Protein AF-A0A7S2DWN2-F1 (afdb_monomer_lite)

Sequence (112 aa):
TLQRPCALCKTAKVKCNYQFPCARCVRLGTECKLPPHVRRGRPPKTAESSSPPLSTHHDLANDKGGKWLAEDQQREAEASTKPPSSPQLSLPQPSPPQPYVKLEIQPPLPPL

Secondary structure (DSSP, 8-state):
--SS--HHHHHTT------SS-HHHHHHTPPPPPPP----SSPP----------------------------SSSSSS--S---------PPPPPPPPP------PPPPPP-

Radius of gyration: 32.0 Å; chains: 1; bounding box: 62×32×102 Å

InterPro domains:
  IPR001138 Zn(2)Cys(6) fungal-type DNA-binding domain [PF00172] (5-38)
  IPR001138 Zn(2)Cys(6) fungal-type DNA-binding domain [PS00463] (5-32)
  IPR001138 Zn(2)Cys(6) fungal-type DNA-binding domain [PS50048] (5-34)
  IPR001138 Zn(2)Cys(6) fungal-type DNA-binding domain [SM00066] (2-43)
  IPR001138 Zn(2)Cys(6) fungal-type DNA-binding domain [cd00067] (4-32)
  IPR036864 Zn(2)-C6 fungal-type DNA-binding domain superfamily [G3DSA:4.10.240.10] (1-54)
  IPR036864 Zn(2)-C6 fungal-type DNA-binding domain superfamily [SSF57701] (4-43)

Foldseek 3Di:
DAPDAWPVCVVVVHDFPRDVVTPVCVVVVHHTHHDDDDDPDDDPPPPDDPDPPDDDDDDDDDDDDDDPDDPPDPDPDPPPDDDPPDPPPPDPDPDPDDPDDPPPDDDDDDDD

Organism: NCBI:txid156173

pLDDT: mean 76.59, std 17.21, range [44.38, 98.38]

Structure (mmCIF, N/CA/C/O backbone):
data_AF-A0A7S2DWN2-F1
#
_entry.id   AF-A0A7S2DWN2-F1
#
loop_
_atom_site.group_PDB
_atom_site.id
_atom_site.type_symbol
_atom_site.label_atom_id
_atom_site.label_alt_id
_atom_site.label_comp_id
_atom_site.label_asym_id
_atom_site.label_entity_id
_atom_site.label_seq_id
_atom_site.pdbx_PDB_ins_code
_atom_site.Cartn_x
_atom_site.Cartn_y
_atom_site.Cartn_z
_atom_site.occupancy
_atom_site.B_iso_or_equiv
_atom_site.auth_seq_id
_atom_site.auth_comp_id
_atom_site.auth_asym_id
_atom_site.auth_atom_id
_atom_site.pdbx_PDB_model_num
ATOM 1 N N . THR A 1 1 ? -0.949 10.256 0.963 1.00 82.06 1 THR A N 1
ATOM 2 C CA . THR A 1 1 ? -1.508 9.149 0.154 1.00 82.06 1 THR A CA 1
ATOM 3 C C . THR A 1 1 ? -0.403 8.503 -0.663 1.00 82.06 1 THR A C 1
ATOM 5 O O . THR A 1 1 ? 0.526 9.184 -1.081 1.00 82.06 1 THR A O 1
ATOM 8 N N . LEU A 1 2 ? -0.451 7.184 -0.848 1.00 91.75 2 LEU A N 1
ATOM 9 C CA . LEU A 1 2 ? 0.519 6.428 -1.639 1.00 91.75 2 LEU A CA 1
ATOM 10 C C . LEU A 1 2 ? 0.118 6.427 -3.119 1.00 91.75 2 LEU A C 1
ATOM 12 O O . LEU A 1 2 ? -1.039 6.203 -3.449 1.00 91.75 2 LEU A O 1
ATOM 16 N N . GLN A 1 3 ? 1.092 6.574 -4.017 1.00 94.00 3 GLN A N 1
ATOM 17 C CA . GLN A 1 3 ? 0.871 6.485 -5.472 1.00 94.00 3 GLN A CA 1
ATOM 18 C C . GLN A 1 3 ? 0.714 5.037 -5.976 1.00 94.00 3 GLN A C 1
ATOM 20 O O . GLN A 1 3 ? 0.368 4.790 -7.129 1.00 94.00 3 GLN A O 1
ATOM 25 N N . ARG A 1 4 ? 1.041 4.047 -5.137 1.00 94.88 4 ARG A N 1
ATOM 26 C CA . ARG A 1 4 ? 1.034 2.616 -5.467 1.00 94.88 4 ARG A CA 1
ATOM 27 C C . ARG A 1 4 ? 0.547 1.800 -4.266 1.00 94.88 4 ARG A C 1
ATOM 29 O O . ARG A 1 4 ? 0.656 2.280 -3.137 1.00 94.88 4 ARG A O 1
ATOM 36 N N . PRO A 1 5 ? 0.056 0.566 -4.480 1.00 97.19 5 PRO A N 1
ATOM 37 C CA . PRO A 1 5 ? -0.279 -0.338 -3.384 1.00 97.19 5 PRO A CA 1
ATOM 38 C C . PRO A 1 5 ? 0.933 -0.589 -2.483 1.00 97.19 5 PRO A C 1
ATOM 40 O O . PRO A 1 5 ? 2.050 -0.734 -2.987 1.00 97.19 5 PRO A O 1
ATOM 43 N N . CYS A 1 6 ? 0.714 -0.687 -1.168 1.00 97.62 6 CYS A N 1
ATOM 44 C CA . CYS A 1 6 ? 1.763 -1.101 -0.233 1.00 97.62 6 CYS A CA 1
ATOM 45 C C . CYS A 1 6 ? 2.326 -2.483 -0.616 1.00 97.62 6 CYS A C 1
ATOM 47 O O . CYS A 1 6 ? 1.648 -3.273 -1.287 1.00 97.62 6 CYS A O 1
ATOM 49 N N . ALA A 1 7 ? 3.553 -2.796 -0.189 1.00 97.56 7 ALA A N 1
ATOM 50 C CA . ALA A 1 7 ? 4.227 -4.024 -0.616 1.00 97.56 7 ALA A CA 1
ATOM 51 C C . ALA A 1 7 ? 3.426 -5.288 -0.249 1.00 97.56 7 ALA A C 1
ATOM 53 O O . ALA A 1 7 ? 3.284 -6.178 -1.082 1.00 97.56 7 ALA A O 1
ATOM 54 N N . LEU A 1 8 ? 2.814 -5.327 0.941 1.00 97.50 8 LEU A N 1
ATOM 55 C CA . LEU A 1 8 ? 2.005 -6.467 1.387 1.00 97.50 8 LEU A CA 1
ATOM 56 C C . LEU A 1 8 ? 0.753 -6.679 0.530 1.00 97.50 8 LEU A C 1
ATOM 58 O O . LEU A 1 8 ? 0.474 -7.801 0.109 1.00 97.50 8 LEU A O 1
ATOM 62 N N . CYS A 1 9 ? 0.002 -5.616 0.227 1.00 97.81 9 CYS A N 1
ATOM 63 C CA . CYS A 1 9 ? -1.175 -5.738 -0.635 1.00 97.81 9 CYS A CA 1
ATOM 64 C C . CYS A 1 9 ? -0.794 -6.083 -2.078 1.00 97.81 9 CYS A C 1
ATOM 66 O O . CYS A 1 9 ? -1.516 -6.847 -2.716 1.00 97.81 9 CYS A O 1
ATOM 68 N N . LYS A 1 10 ? 0.346 -5.573 -2.568 1.00 96.88 10 LYS A N 1
ATOM 69 C CA . LYS A 1 10 ? 0.882 -5.925 -3.888 1.00 96.88 10 LYS A CA 1
ATOM 70 C C . LYS A 1 10 ? 1.221 -7.417 -3.966 1.00 96.88 10 LYS A C 1
ATOM 72 O O . LYS A 1 10 ? 0.769 -8.079 -4.894 1.00 96.88 10 LYS A O 1
ATOM 77 N N . THR A 1 11 ? 1.966 -7.946 -2.994 1.00 96.56 11 THR A N 1
ATOM 78 C CA . THR A 1 11 ? 2.353 -9.368 -2.950 1.00 96.56 11 THR A CA 1
ATOM 79 C C . THR A 1 11 ? 1.140 -10.279 -2.794 1.00 96.56 11 THR A C 1
ATOM 81 O O . THR A 1 11 ? 1.024 -11.274 -3.501 1.00 96.56 11 THR A O 1
ATOM 84 N N . ALA A 1 12 ? 0.189 -9.904 -1.937 1.00 97.12 12 ALA A N 1
ATOM 85 C CA . ALA A 1 12 ? -1.047 -10.656 -1.736 1.00 97.12 12 ALA A CA 1
ATOM 86 C C . ALA A 1 12 ? -2.070 -10.502 -2.878 1.00 97.12 12 ALA A C 1
ATOM 88 O O . ALA A 1 12 ? -3.135 -11.105 -2.804 1.00 97.12 12 ALA A O 1
ATOM 89 N N . LYS A 1 13 ? -1.784 -9.670 -3.893 1.00 97.50 13 LYS A N 1
ATOM 90 C CA . LYS A 1 13 ? -2.671 -9.376 -5.031 1.00 97.50 13 LYS A CA 1
ATOM 91 C C . LYS A 1 13 ? -4.088 -8.951 -4.614 1.00 97.50 13 LYS A C 1
ATOM 93 O O . LYS A 1 13 ? -5.069 -9.355 -5.228 1.00 97.50 13 LYS A O 1
ATOM 98 N N . VAL A 1 14 ? -4.202 -8.110 -3.583 1.00 97.75 14 VAL A N 1
ATOM 99 C CA . VAL A 1 14 ? -5.493 -7.546 -3.143 1.00 97.75 14 VAL A CA 1
ATOM 100 C C . VAL A 1 14 ? -5.547 -6.031 -3.322 1.00 97.75 14 VAL A C 1
ATOM 102 O O . VAL A 1 14 ? -4.519 -5.350 -3.387 1.00 97.75 14 VAL A O 1
ATOM 105 N N . LYS A 1 15 ? -6.762 -5.476 -3.305 1.00 97.50 15 LYS A N 1
ATOM 106 C CA . LYS A 1 15 ? -6.988 -4.027 -3.345 1.00 97.50 15 LYS A CA 1
ATOM 107 C C . LYS A 1 15 ? -6.397 -3.338 -2.105 1.00 97.50 15 LYS A C 1
ATOM 109 O O . LYS A 1 15 ? -6.688 -3.708 -0.969 1.00 97.50 15 LYS A O 1
ATOM 114 N N . CYS A 1 16 ? -5.568 -2.318 -2.329 1.00 98.12 16 CYS A N 1
ATOM 115 C CA . CYS A 1 16 ? -5.028 -1.443 -1.286 1.00 98.12 16 CYS A CA 1
ATOM 116 C C . CYS A 1 16 ? -5.862 -0.156 -1.201 1.00 98.12 16 CYS A C 1
ATOM 118 O O . CYS A 1 16 ? -6.373 0.305 -2.217 1.00 98.12 16 CYS A O 1
ATOM 120 N N . ASN A 1 17 ? -5.979 0.443 -0.013 1.00 97.81 17 ASN A N 1
ATOM 121 C CA . ASN A 1 17 ? -6.640 1.741 0.177 1.00 97.81 17 ASN A CA 1
ATOM 122 C C . ASN A 1 17 ? -5.681 2.941 0.039 1.00 97.81 17 ASN A C 1
ATOM 124 O O . ASN A 1 17 ? -6.088 4.065 0.300 1.00 97.81 17 ASN A O 1
ATOM 128 N N . TYR A 1 18 ? -4.417 2.712 -0.342 1.00 97.19 18 TYR A N 1
ATOM 129 C CA . TYR A 1 18 ? -3.412 3.750 -0.626 1.00 97.19 18 TYR A CA 1
ATOM 130 C C . TYR A 1 18 ? -3.145 4.750 0.523 1.00 97.19 18 TYR A C 1
ATOM 132 O O . TYR A 1 18 ? -2.547 5.803 0.311 1.00 97.19 18 TYR A O 1
ATOM 140 N N . GLN A 1 19 ? -3.537 4.419 1.754 1.00 97.25 19 GLN A N 1
ATOM 141 C CA . GLN A 1 19 ? -3.127 5.116 2.977 1.00 97.25 19 GLN A CA 1
ATOM 142 C C . GLN A 1 19 ? -1.920 4.404 3.598 1.00 97.25 19 GLN A C 1
ATOM 144 O O . GLN A 1 19 ? -1.697 3.217 3.334 1.00 97.25 19 GLN A O 1
ATOM 149 N N . PHE A 1 20 ? -1.134 5.120 4.402 1.00 95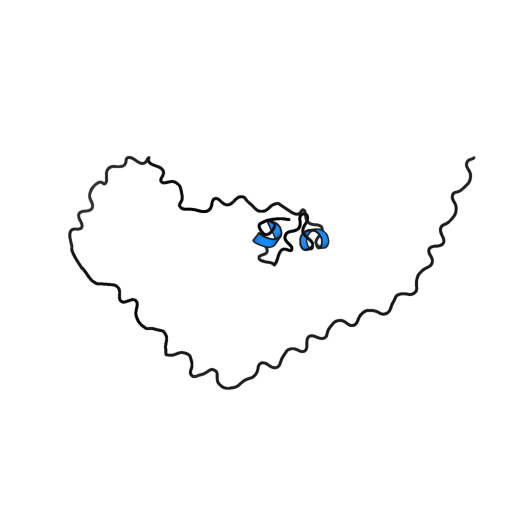.44 20 PHE A N 1
ATOM 150 C CA . PHE A 1 20 ? 0.006 4.552 5.117 1.00 95.44 20 PHE A CA 1
ATOM 151 C C . PHE A 1 20 ? -0.085 4.893 6.613 1.00 95.44 20 PHE A C 1
ATOM 153 O O . PHE A 1 20 ? -0.017 6.076 6.937 1.00 95.44 20 PHE A O 1
ATOM 160 N N . PRO A 1 21 ? -0.233 3.893 7.505 1.00 96.94 21 PRO A N 1
ATOM 161 C CA . PRO A 1 21 ? -0.443 2.467 7.224 1.00 96.94 21 PRO A CA 1
ATOM 162 C C . PRO A 1 21 ? -1.796 2.191 6.537 1.00 96.94 21 PRO A C 1
ATOM 164 O O . PRO A 1 21 ? -2.760 2.940 6.676 1.00 96.94 21 PRO A O 1
ATOM 167 N N . CYS A 1 22 ? -1.876 1.114 5.752 1.00 98.06 22 CYS A N 1
ATOM 168 C CA . CYS A 1 22 ? -3.089 0.781 4.999 1.00 98.06 22 CYS A CA 1
ATOM 169 C C . CYS A 1 22 ? -4.105 0.033 5.891 1.00 98.06 22 CYS A C 1
ATOM 171 O O . CYS A 1 22 ? -3.712 -0.710 6.792 1.00 98.06 22 CYS A O 1
ATOM 173 N N . ALA A 1 23 ? -5.410 0.172 5.629 1.00 98.19 23 ALA A N 1
ATOM 174 C CA . ALA A 1 23 ? -6.468 -0.354 6.507 1.00 98.19 23 ALA A CA 1
ATOM 175 C C . ALA A 1 23 ? -6.407 -1.883 6.672 1.00 98.19 23 ALA A C 1
ATOM 177 O O . ALA A 1 23 ? -6.681 -2.419 7.743 1.00 98.19 23 ALA A O 1
ATOM 178 N N . ARG A 1 24 ? -6.003 -2.601 5.616 1.00 98.00 24 ARG A N 1
ATOM 179 C CA . ARG A 1 24 ? -5.799 -4.053 5.682 1.00 98.00 24 ARG A CA 1
ATOM 180 C C . ARG A 1 24 ? -4.631 -4.415 6.595 1.00 98.00 24 ARG A C 1
ATOM 182 O O . ARG A 1 24 ? -4.781 -5.332 7.389 1.00 98.00 24 ARG A O 1
ATOM 189 N N . CYS A 1 25 ? -3.499 -3.720 6.481 1.00 98.31 25 CYS A N 1
ATOM 190 C CA . CYS A 1 25 ? -2.332 -3.992 7.320 1.00 98.31 25 CYS A CA 1
ATOM 191 C C . CYS A 1 25 ? -2.642 -3.733 8.797 1.00 98.31 25 CYS A C 1
ATOM 193 O O . CYS A 1 25 ? -2.283 -4.560 9.626 1.00 98.31 25 CYS A O 1
ATOM 195 N N . VAL A 1 26 ? -3.378 -2.654 9.101 1.00 98.38 26 VAL A N 1
ATOM 196 C CA . VAL A 1 26 ? -3.854 -2.355 10.462 1.00 98.38 26 VAL A CA 1
ATOM 197 C C . VAL A 1 26 ? -4.753 -3.478 10.983 1.00 98.38 26 VAL A C 1
ATOM 199 O O . VAL A 1 26 ? -4.503 -4.014 12.054 1.00 98.38 26 VAL A O 1
ATOM 202 N N . ARG A 1 27 ? -5.750 -3.905 10.198 1.00 98.25 27 ARG A N 1
ATOM 203 C CA . ARG A 1 27 ? -6.676 -4.982 10.587 1.00 98.25 27 ARG A CA 1
ATOM 204 C C . ARG A 1 27 ? -5.994 -6.337 10.794 1.00 98.25 27 ARG A C 1
ATOM 206 O O . ARG A 1 27 ? -6.467 -7.130 11.596 1.00 98.25 27 ARG A O 1
ATOM 213 N N . LEU A 1 28 ? -4.928 -6.622 10.047 1.00 97.25 28 LEU A N 1
ATOM 214 C CA . LEU A 1 28 ? -4.157 -7.861 10.180 1.00 97.25 28 LEU A CA 1
ATOM 215 C C . LEU A 1 28 ? -3.067 -7.777 11.258 1.00 97.25 28 LEU A C 1
ATOM 217 O O . LEU A 1 28 ? -2.410 -8.781 11.510 1.00 97.25 28 LEU A O 1
ATOM 221 N N . GLY A 1 29 ? -2.827 -6.601 11.849 1.00 97.69 29 GLY A N 1
ATOM 222 C CA . GLY A 1 29 ? -1.730 -6.398 12.798 1.00 97.69 29 GLY A CA 1
ATOM 223 C C . GLY A 1 29 ? -0.337 -6.560 12.177 1.00 97.69 29 GLY A C 1
ATOM 224 O O . GLY A 1 29 ? 0.623 -6.851 12.880 1.00 97.69 29 GLY A O 1
ATOM 225 N N . THR A 1 30 ? -0.209 -6.403 10.856 1.00 97.25 30 THR A N 1
ATOM 226 C CA . THR A 1 30 ? 1.068 -6.560 10.138 1.00 97.25 30 THR A CA 1
ATOM 227 C C . THR A 1 30 ? 1.705 -5.211 9.830 1.00 97.25 30 THR A C 1
ATOM 229 O O . THR A 1 30 ? 1.006 -4.259 9.475 1.00 97.25 30 THR A O 1
ATOM 232 N N . GLU A 1 31 ? 3.035 -5.149 9.840 1.00 97.75 31 GLU A N 1
ATOM 233 C CA . GLU A 1 31 ? 3.788 -3.948 9.477 1.00 97.75 31 GLU A CA 1
ATOM 234 C C . GLU A 1 31 ? 3.539 -3.536 8.013 1.00 97.75 31 GLU A C 1
ATOM 236 O O . GLU A 1 31 ? 3.876 -4.243 7.058 1.00 97.75 31 GLU A O 1
ATOM 241 N N . CYS A 1 32 ? 2.950 -2.357 7.809 1.00 98.00 32 CYS A N 1
ATOM 242 C CA . CYS A 1 32 ? 2.703 -1.843 6.470 1.00 98.00 32 CYS A CA 1
ATOM 243 C C . CYS A 1 32 ? 4.011 -1.356 5.831 1.00 98.00 32 CYS A C 1
ATOM 245 O O . CYS A 1 32 ? 4.615 -0.403 6.307 1.00 98.00 32 CYS A O 1
ATOM 247 N N . LYS A 1 33 ? 4.412 -1.957 4.704 1.00 97.62 33 LYS A N 1
ATOM 248 C CA . LYS A 1 33 ? 5.643 -1.592 3.980 1.00 97.62 33 LYS A CA 1
ATOM 249 C C . LYS A 1 33 ? 5.367 -0.714 2.761 1.00 97.62 33 LYS A C 1
ATOM 251 O O . LYS A 1 33 ? 4.426 -0.973 2.001 1.00 97.62 33 LYS A O 1
ATOM 256 N N . LEU A 1 34 ? 6.200 0.309 2.559 1.00 96.50 34 LEU A N 1
ATOM 257 C CA . LEU A 1 34 ? 6.107 1.212 1.409 1.00 96.50 34 LEU A CA 1
ATOM 258 C C . LEU A 1 34 ? 6.239 0.445 0.076 1.00 96.50 34 LEU A C 1
ATOM 260 O O . LEU A 1 34 ? 6.894 -0.598 0.021 1.00 96.50 34 LEU A O 1
ATOM 264 N N . PRO A 1 35 ? 5.605 0.921 -1.012 1.00 93.94 35 PRO A N 1
ATOM 265 C CA . PRO A 1 35 ? 5.711 0.277 -2.317 1.00 93.94 35 PRO A CA 1
ATOM 266 C C . PRO A 1 35 ? 7.167 0.273 -2.814 1.00 93.94 35 PRO A C 1
ATOM 268 O O . PRO A 1 35 ? 7.824 1.311 -2.732 1.00 93.94 35 PRO A O 1
ATOM 271 N N . PRO A 1 36 ? 7.671 -0.830 -3.399 1.00 88.50 36 PRO A N 1
ATOM 272 C CA . PRO A 1 36 ? 9.027 -0.856 -3.932 1.00 88.50 36 PRO A CA 1
ATOM 273 C C . PRO A 1 3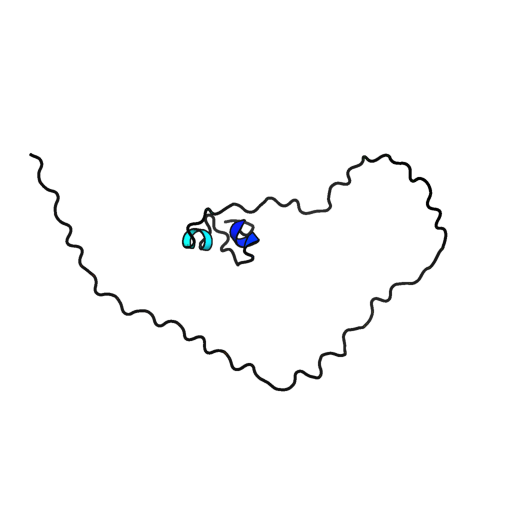6 ? 9.181 0.136 -5.091 1.00 88.50 36 PRO A C 1
ATOM 275 O O . PRO A 1 36 ? 8.301 0.261 -5.959 1.00 88.50 36 PRO A O 1
ATOM 278 N N . HIS A 1 37 ? 10.326 0.817 -5.130 1.00 90.06 37 HIS A N 1
ATOM 279 C CA . HIS A 1 37 ? 10.691 1.666 -6.254 1.00 90.06 37 HIS A CA 1
ATOM 280 C C . HIS A 1 37 ? 11.018 0.790 -7.469 1.00 90.06 37 HIS A C 1
ATOM 282 O O . HIS A 1 37 ? 12.092 0.206 -7.572 1.00 90.06 37 HIS A O 1
ATOM 288 N N . VAL A 1 38 ? 10.081 0.703 -8.412 1.00 87.06 38 VAL A N 1
ATOM 289 C CA . VAL A 1 38 ? 10.319 0.050 -9.702 1.00 87.06 38 VAL A CA 1
ATOM 290 C C . VAL A 1 38 ? 10.813 1.075 -10.719 1.00 87.06 38 VAL A C 1
ATOM 292 O O . VAL A 1 38 ? 10.129 2.069 -10.982 1.00 87.06 38 VAL A O 1
ATOM 295 N N . ARG A 1 39 ? 11.991 0.823 -11.302 1.00 84.94 39 ARG A N 1
ATOM 296 C CA . ARG A 1 39 ? 12.448 1.512 -12.515 1.00 84.94 39 ARG A CA 1
ATOM 297 C C . ARG A 1 39 ? 11.508 1.078 -13.639 1.00 84.94 39 ARG A C 1
ATOM 299 O O . ARG A 1 39 ? 11.420 -0.105 -13.951 1.00 84.94 39 ARG A O 1
ATOM 306 N N . ARG A 1 40 ? 10.739 2.018 -14.184 1.00 81.00 40 ARG A N 1
ATOM 307 C CA . ARG A 1 40 ? 9.958 1.783 -15.402 1.00 81.00 40 ARG A CA 1
ATOM 308 C C . ARG A 1 40 ? 10.852 2.115 -16.590 1.00 81.00 40 ARG A C 1
ATOM 310 O O . ARG A 1 40 ? 11.521 3.141 -16.557 1.00 81.00 40 ARG A O 1
ATOM 317 N N . GLY A 1 41 ? 10.847 1.265 -17.609 1.00 88.75 41 GLY A N 1
ATOM 318 C CA . GLY A 1 41 ? 11.595 1.490 -18.843 1.00 88.75 41 GLY A CA 1
ATOM 319 C C . GLY A 1 41 ? 12.442 0.296 -19.261 1.00 88.75 41 GLY A C 1
ATOM 320 O O . GLY A 1 41 ? 12.536 -0.706 -18.552 1.00 88.75 41 GLY A O 1
ATOM 321 N N . ARG A 1 42 ? 13.041 0.421 -20.448 1.00 85.38 42 ARG A N 1
ATOM 322 C CA . ARG A 1 42 ? 14.000 -0.545 -20.987 1.00 85.38 42 ARG A CA 1
ATOM 323 C C . ARG A 1 42 ? 15.214 -0.619 -20.043 1.00 85.38 42 ARG A C 1
ATOM 325 O O . ARG A 1 42 ? 15.678 0.439 -19.611 1.00 85.38 42 ARG A O 1
ATOM 332 N N . PRO A 1 43 ? 15.741 -1.819 -19.735 1.00 82.38 43 PRO A N 1
ATOM 333 C CA . PRO A 1 43 ? 17.023 -1.947 -19.052 1.00 82.38 43 PRO A CA 1
ATOM 334 C C . PRO A 1 43 ? 18.091 -1.093 -19.751 1.00 82.38 43 PRO A C 1
ATOM 336 O O . PRO A 1 43 ? 18.051 -0.974 -20.983 1.00 82.38 43 PRO A O 1
ATOM 339 N N . PRO A 1 44 ? 19.027 -0.478 -19.011 1.00 77.69 44 PRO A N 1
ATOM 340 C CA . PRO A 1 44 ? 20.122 0.244 -19.641 1.00 77.69 44 PRO A CA 1
ATOM 341 C C . PRO A 1 44 ? 20.874 -0.714 -20.573 1.00 77.69 44 PRO A C 1
ATOM 343 O O . PRO A 1 44 ? 21.163 -1.849 -20.198 1.00 77.69 44 PRO A O 1
ATOM 346 N N . LYS A 1 45 ? 21.158 -0.269 -21.803 1.00 77.94 45 LYS A N 1
ATOM 347 C CA . LYS A 1 45 ? 22.074 -0.979 -22.700 1.00 77.94 45 LYS A CA 1
ATOM 348 C C . LYS A 1 45 ? 23.453 -0.888 -22.050 1.00 77.94 45 LYS A C 1
ATOM 350 O O . LYS A 1 45 ? 24.104 0.146 -22.159 1.00 77.94 45 LYS A O 1
ATOM 355 N N . THR A 1 46 ? 23.864 -1.910 -21.312 1.00 69.56 46 THR A N 1
ATOM 356 C CA . THR A 1 46 ? 25.244 -2.024 -20.844 1.00 69.56 46 THR A CA 1
ATOM 357 C C . THR A 1 46 ? 26.124 -2.183 -22.076 1.00 69.56 46 THR A C 1
ATOM 359 O O . THR A 1 46 ? 26.134 -3.236 -22.711 1.00 69.56 46 THR A O 1
ATOM 362 N N . ALA A 1 47 ? 26.802 -1.106 -22.459 1.00 63.34 47 ALA A N 1
ATOM 363 C CA . ALA A 1 47 ? 27.857 -1.131 -23.453 1.00 63.34 47 ALA A CA 1
ATOM 364 C C . ALA A 1 47 ? 29.116 -1.708 -22.796 1.00 63.34 47 ALA A C 1
ATOM 366 O O . ALA A 1 47 ? 29.992 -0.945 -22.442 1.00 63.34 47 ALA A O 1
ATOM 367 N N . GLU A 1 48 ? 29.158 -3.021 -22.550 1.00 61.25 48 GLU A N 1
ATOM 368 C CA . GLU A 1 48 ? 30.420 -3.764 -22.422 1.00 61.25 48 GLU A CA 1
ATOM 369 C C . GLU A 1 48 ? 30.147 -5.279 -22.381 1.00 61.25 48 GLU A C 1
ATOM 371 O O . GLU A 1 48 ? 29.886 -5.887 -21.349 1.00 61.25 48 GLU A O 1
ATOM 376 N N . SER A 1 49 ? 30.160 -5.902 -23.551 1.00 54.31 49 SER A N 1
ATOM 377 C CA . SER A 1 49 ? 30.839 -7.186 -23.736 1.00 54.31 49 SER A CA 1
ATOM 378 C C . SER A 1 49 ? 31.340 -7.177 -25.169 1.00 54.31 49 SER A C 1
ATOM 380 O O . SER A 1 49 ? 30.664 -7.552 -26.123 1.00 54.31 49 SER A O 1
ATOM 382 N N . SER A 1 50 ? 32.537 -6.623 -25.310 1.00 56.28 50 SER A N 1
ATOM 383 C CA . SER A 1 50 ? 33.456 -6.873 -26.407 1.00 56.28 50 SER A CA 1
ATOM 384 C C . SER A 1 50 ? 33.728 -8.378 -26.486 1.00 56.28 50 SER A C 1
ATOM 386 O O . SER A 1 50 ? 34.699 -8.906 -25.959 1.00 56.28 50 SER A O 1
ATOM 388 N N . SER A 1 51 ? 32.827 -9.102 -27.133 1.00 61.00 51 SER A N 1
ATOM 389 C CA . SER A 1 51 ? 33.124 -10.390 -27.745 1.00 61.00 51 SER A CA 1
ATOM 390 C C . SER A 1 51 ? 32.891 -10.191 -29.239 1.00 61.00 51 SER A C 1
ATOM 392 O O . SER A 1 51 ? 31.776 -9.814 -29.613 1.00 61.00 51 SER A O 1
ATOM 394 N N . PRO A 1 52 ? 33.912 -10.338 -30.104 1.00 62.19 52 PRO A N 1
ATOM 395 C CA . PRO A 1 52 ? 33.681 -10.268 -31.539 1.00 62.19 52 PRO A CA 1
ATOM 396 C C . PRO A 1 52 ? 32.670 -11.361 -31.917 1.00 62.19 52 PRO A C 1
ATOM 398 O O . PRO A 1 52 ? 32.756 -12.468 -31.373 1.00 62.19 52 PRO A O 1
ATOM 401 N N . PRO A 1 53 ? 31.710 -11.092 -32.819 1.00 56.34 53 PRO A N 1
ATOM 402 C CA . PRO A 1 53 ? 30.849 -12.139 -33.335 1.00 56.34 53 PRO A CA 1
ATOM 403 C C . PRO A 1 53 ? 31.719 -13.070 -34.179 1.00 56.34 53 PRO A C 1
ATOM 405 O O . PRO A 1 53 ? 32.005 -12.797 -35.344 1.00 56.34 53 PRO A O 1
ATOM 408 N N . LEU A 1 54 ? 32.186 -14.161 -33.575 1.00 58.91 54 LEU A N 1
ATOM 409 C CA . LEU A 1 54 ? 32.779 -15.254 -34.322 1.00 58.91 54 LEU A CA 1
ATOM 410 C C . LEU A 1 54 ? 31.632 -15.965 -35.051 1.00 58.91 54 LEU A C 1
ATOM 412 O O . LEU A 1 54 ? 30.894 -16.752 -34.470 1.00 58.91 54 LEU A O 1
ATOM 416 N N . SER A 1 55 ? 31.475 -15.586 -36.315 1.00 59.69 55 SER A N 1
ATOM 417 C CA . SER A 1 55 ? 30.932 -16.372 -37.420 1.00 59.69 55 SER A CA 1
ATOM 418 C C . SER A 1 55 ? 29.658 -17.170 -37.144 1.00 59.69 55 SER A C 1
ATOM 420 O O . SER A 1 55 ? 29.678 -18.328 -36.740 1.00 59.69 55 SER A O 1
ATOM 422 N N . THR A 1 56 ? 28.527 -16.612 -37.553 1.00 55.41 56 THR A N 1
ATOM 423 C CA . THR A 1 56 ? 27.435 -17.435 -38.073 1.00 55.41 56 THR A CA 1
ATOM 424 C C . THR A 1 56 ? 27.000 -16.813 -39.391 1.00 55.41 56 THR A C 1
ATOM 426 O O . THR A 1 56 ? 26.221 -15.866 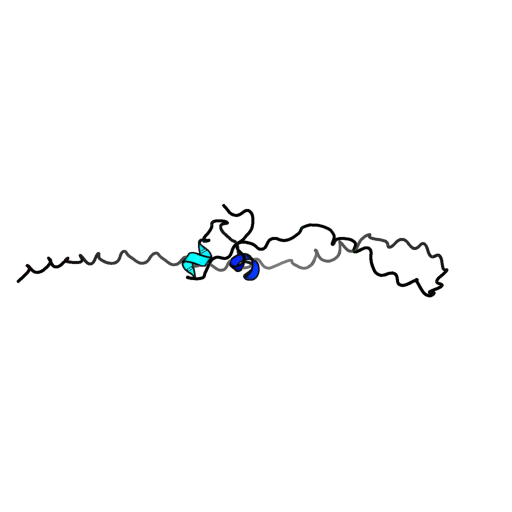-39.432 1.00 55.41 56 THR A O 1
ATOM 429 N N . HIS A 1 57 ? 27.593 -17.313 -40.477 1.00 65.44 57 HIS A N 1
ATOM 430 C CA . HIS A 1 57 ? 27.046 -17.151 -41.817 1.00 65.44 57 HIS A CA 1
ATOM 431 C C . HIS A 1 57 ? 25.640 -17.75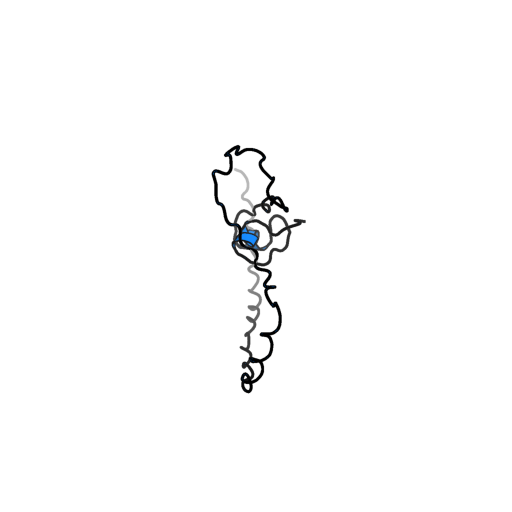1 -41.821 1.00 65.44 57 HIS A C 1
ATOM 433 O O . HIS A 1 57 ? 25.506 -18.967 -41.792 1.00 65.44 57 HIS A O 1
ATOM 439 N N . HIS A 1 58 ? 24.611 -16.916 -41.888 1.00 51.03 58 HIS A N 1
ATOM 440 C CA . HIS A 1 58 ? 23.335 -17.304 -42.476 1.00 51.03 58 HIS A CA 1
ATOM 441 C C . HIS A 1 58 ? 22.901 -16.179 -43.411 1.00 51.03 58 HIS A C 1
ATOM 443 O O . HIS A 1 58 ? 22.138 -15.283 -43.059 1.00 51.03 58 HIS A O 1
ATOM 449 N N . ASP A 1 59 ? 23.465 -16.233 -44.614 1.00 53.28 59 ASP A N 1
ATOM 450 C CA . ASP A 1 59 ? 22.752 -15.815 -45.809 1.00 53.28 59 ASP A CA 1
ATOM 451 C C . ASP A 1 59 ? 21.536 -16.743 -45.935 1.00 53.28 59 ASP A C 1
ATOM 453 O O . ASP A 1 59 ? 21.694 -17.957 -45.808 1.00 53.28 59 ASP A O 1
ATOM 457 N N . LEU A 1 60 ? 20.337 -16.172 -46.034 1.00 54.72 60 LEU A N 1
ATOM 458 C CA . LEU A 1 60 ? 19.218 -16.649 -46.846 1.00 54.72 60 LEU A CA 1
ATOM 459 C C . LEU A 1 60 ? 18.022 -15.735 -46.573 1.00 54.72 60 LEU A C 1
ATOM 461 O O . LEU A 1 60 ? 17.368 -15.780 -45.529 1.00 54.72 60 LEU A O 1
ATOM 465 N N . ALA A 1 61 ? 17.748 -14.901 -47.567 1.00 56.19 61 ALA A N 1
ATOM 466 C CA . ALA A 1 61 ? 16.476 -14.241 -47.749 1.00 56.19 61 ALA A CA 1
ATOM 467 C C . ALA A 1 61 ? 15.314 -15.232 -47.567 1.00 56.19 61 ALA A C 1
ATOM 469 O O . ALA A 1 61 ? 15.276 -16.274 -48.220 1.00 56.19 61 ALA A O 1
ATOM 470 N N . ASN A 1 62 ? 14.327 -14.876 -46.744 1.00 57.12 62 ASN A N 1
ATOM 471 C CA . ASN A 1 62 ? 12.949 -15.213 -47.073 1.00 57.12 62 ASN A CA 1
ATOM 472 C C . ASN A 1 62 ? 11.976 -14.234 -46.412 1.00 57.12 62 ASN A C 1
ATOM 474 O O . ASN A 1 62 ? 11.664 -14.312 -45.223 1.00 57.12 62 ASN A O 1
ATOM 478 N N . ASP A 1 63 ? 11.504 -13.310 -47.237 1.00 57.94 63 ASP A N 1
ATOM 479 C CA . ASP A 1 63 ? 10.267 -12.572 -47.059 1.00 57.94 63 ASP A CA 1
ATOM 480 C C . ASP A 1 63 ? 9.104 -13.573 -46.985 1.00 57.94 63 ASP A C 1
ATOM 482 O O . ASP A 1 63 ? 8.677 -14.141 -47.987 1.00 57.94 63 ASP A O 1
ATOM 486 N N . LYS A 1 64 ? 8.612 -13.842 -45.774 1.00 55.41 64 LYS A N 1
ATOM 487 C CA . LYS A 1 64 ? 7.247 -14.333 -45.570 1.00 55.41 64 LYS A CA 1
ATOM 488 C C . LYS A 1 64 ? 6.645 -13.618 -44.374 1.00 55.41 64 LYS A C 1
ATOM 490 O O . LYS A 1 64 ? 6.839 -14.007 -43.224 1.00 55.41 64 LYS A O 1
ATOM 495 N N . GLY A 1 65 ? 5.909 -12.554 -44.686 1.00 48.62 65 GLY A N 1
ATOM 496 C CA . GLY A 1 65 ? 5.043 -11.837 -43.764 1.00 48.62 65 GLY A CA 1
ATOM 497 C C . GLY A 1 65 ? 4.164 -12.797 -42.963 1.00 48.62 65 GLY A C 1
ATOM 498 O O . GLY A 1 65 ? 3.303 -13.495 -43.502 1.00 48.62 65 GLY A O 1
ATOM 499 N N . GLY A 1 66 ? 4.401 -12.815 -41.653 1.00 44.38 66 GLY A N 1
ATOM 500 C CA . GLY A 1 66 ? 3.565 -13.481 -40.666 1.00 44.38 66 GLY A CA 1
ATOM 501 C C . GLY A 1 66 ? 2.208 -12.790 -40.582 1.00 44.38 66 GLY A C 1
ATOM 502 O O . GLY A 1 66 ? 2.036 -11.779 -39.909 1.00 44.38 66 GLY A O 1
ATOM 503 N N . LYS A 1 67 ? 1.273 -13.363 -41.326 1.00 48.19 67 LYS A N 1
ATOM 504 C CA . LYS A 1 67 ? -0.168 -13.138 -41.394 1.00 48.19 67 LYS A CA 1
ATOM 505 C C . LYS A 1 67 ? -0.809 -13.110 -39.985 1.00 48.19 67 LYS A C 1
ATOM 507 O O . LYS A 1 67 ? -1.232 -14.142 -39.482 1.00 48.19 67 LYS A O 1
ATOM 512 N N . TRP A 1 68 ? -0.899 -11.941 -39.345 1.00 53.31 68 TRP A N 1
ATOM 513 C CA . TRP A 1 68 ? -1.785 -11.709 -38.191 1.00 53.31 68 TRP A CA 1
ATOM 514 C C . TRP A 1 68 ? -3.184 -11.385 -38.709 1.00 53.31 68 TRP A C 1
ATOM 516 O O . TRP A 1 68 ? -3.592 -10.226 -38.736 1.00 53.31 68 TRP A O 1
ATOM 526 N N . LEU A 1 69 ? -3.904 -12.391 -39.199 1.00 56.12 69 LEU A N 1
ATOM 527 C CA . LEU A 1 69 ? -5.310 -12.204 -39.526 1.00 56.12 69 LEU A CA 1
ATOM 528 C C . LEU A 1 69 ? -6.103 -13.488 -39.287 1.00 56.12 69 LEU A C 1
ATOM 530 O O . LEU A 1 69 ? -5.845 -14.504 -39.927 1.00 56.12 69 LEU A O 1
ATOM 534 N N . ALA A 1 70 ? -7.104 -13.335 -38.419 1.00 54.97 70 ALA A N 1
ATOM 535 C CA . ALA A 1 70 ? -8.310 -14.142 -38.275 1.00 54.97 70 ALA A CA 1
ATOM 536 C C . ALA A 1 70 ? -8.174 -15.528 -37.625 1.00 54.97 70 ALA A C 1
ATOM 538 O O . ALA A 1 70 ? -8.119 -16.544 -38.305 1.00 54.97 70 ALA A O 1
ATOM 539 N N . GLU A 1 71 ? -8.294 -15.562 -36.296 1.00 53.28 71 GLU A N 1
ATOM 540 C CA . GLU A 1 71 ? -8.838 -16.731 -35.587 1.00 53.28 71 GLU A CA 1
ATOM 541 C C . GLU A 1 71 ? -9.749 -16.263 -34.435 1.00 53.28 71 GLU A C 1
ATOM 543 O O . GLU A 1 71 ? -9.646 -16.676 -33.286 1.00 53.28 71 GLU A O 1
ATOM 548 N N . ASP A 1 72 ? -10.634 -15.323 -34.778 1.00 53.03 72 ASP A N 1
ATOM 549 C CA . ASP A 1 72 ? -11.668 -14.730 -33.926 1.00 53.03 72 ASP A CA 1
ATOM 550 C C . ASP A 1 72 ? -13.015 -14.916 -34.644 1.00 53.03 72 ASP A C 1
ATOM 552 O O . ASP A 1 72 ? -13.476 -14.019 -35.338 1.00 53.03 72 ASP A O 1
ATOM 556 N N . GLN A 1 73 ? -13.596 -16.128 -34.627 1.00 57.69 73 GLN A N 1
ATOM 557 C CA . GLN A 1 73 ? -15.005 -16.289 -35.045 1.00 57.69 73 GLN A CA 1
ATOM 558 C C . GLN A 1 73 ? -15.725 -17.590 -34.632 1.00 57.69 73 GLN A C 1
ATOM 560 O O . GLN A 1 73 ? -16.940 -17.654 -34.777 1.00 57.69 73 GLN A O 1
ATOM 565 N N . GLN A 1 74 ? -15.068 -18.635 -34.109 1.00 57.91 74 GLN A N 1
ATOM 566 C CA . GLN A 1 74 ? -15.737 -19.945 -33.950 1.00 57.91 74 GLN A CA 1
ATOM 567 C C . GLN A 1 74 ? -15.856 -20.444 -32.503 1.00 57.91 74 GLN A C 1
ATOM 569 O O . GLN A 1 74 ? -15.655 -21.626 -32.226 1.00 57.91 74 GLN A O 1
ATOM 574 N N . ARG A 1 75 ? -16.182 -19.563 -31.549 1.00 53.28 75 ARG A N 1
ATOM 575 C CA . ARG A 1 75 ? -16.476 -19.997 -30.169 1.00 53.28 75 ARG A CA 1
ATOM 576 C C . ARG A 1 75 ? -17.572 -19.184 -29.475 1.00 53.28 75 ARG A C 1
ATOM 578 O O . ARG A 1 75 ? -17.557 -19.054 -28.258 1.00 53.28 75 ARG A O 1
ATOM 585 N N . GLU A 1 76 ? -18.533 -18.683 -30.253 1.00 50.56 76 GLU A N 1
ATOM 586 C CA . GLU A 1 76 ? -19.693 -17.921 -29.756 1.00 50.56 76 GLU A CA 1
ATOM 587 C C . GLU A 1 76 ? -21.053 -18.629 -29.962 1.00 50.56 76 GLU A C 1
ATOM 589 O O . GLU A 1 76 ? -22.093 -17.992 -29.844 1.00 50.56 76 GLU A O 1
ATOM 594 N N . ALA A 1 77 ? -21.091 -19.944 -30.234 1.00 52.28 77 ALA A N 1
ATOM 595 C CA . ALA A 1 77 ? -22.349 -20.634 -30.582 1.00 52.28 77 ALA A CA 1
ATOM 596 C C . ALA A 1 77 ? -22.850 -21.736 -29.618 1.00 52.28 77 ALA A C 1
ATOM 598 O O . ALA A 1 77 ? -23.967 -22.204 -29.801 1.00 52.28 77 ALA A O 1
ATOM 599 N N . GLU A 1 78 ? -22.124 -22.131 -28.563 1.00 53.16 78 GLU A N 1
ATOM 600 C CA . GLU A 1 78 ? -22.579 -23.213 -27.655 1.00 53.16 78 GLU A CA 1
ATOM 601 C C . GLU A 1 78 ? -22.409 -22.892 -26.159 1.00 53.16 78 GLU A C 1
ATOM 603 O O . GLU A 1 78 ? -21.900 -23.684 -25.372 1.00 53.16 78 GLU A O 1
ATOM 608 N N . ALA A 1 79 ? -22.865 -21.715 -25.732 1.00 50.59 79 ALA A N 1
ATOM 609 C CA . ALA A 1 79 ? -23.149 -21.447 -24.316 1.00 50.59 79 ALA A CA 1
ATOM 610 C C . ALA A 1 79 ? -24.581 -20.919 -24.146 1.00 50.59 79 ALA A C 1
ATOM 612 O O . ALA A 1 79 ? -24.858 -19.981 -23.403 1.00 50.59 79 ALA A O 1
ATOM 613 N N . SER A 1 80 ? -25.501 -21.540 -24.884 1.00 57.16 80 SER A N 1
ATOM 614 C CA . SER A 1 80 ? -26.934 -21.434 -24.661 1.00 57.16 80 SER A CA 1
ATOM 615 C C . SER A 1 80 ? -27.316 -22.324 -23.474 1.00 57.16 80 SER A C 1
ATOM 617 O O . SER A 1 80 ? -26.917 -23.482 -23.400 1.00 57.16 80 SER A O 1
ATOM 619 N N . THR A 1 81 ? -28.127 -21.781 -22.564 1.00 58.03 81 THR A N 1
ATOM 620 C CA . THR A 1 81 ? -28.842 -22.460 -21.464 1.00 58.03 81 THR A CA 1
ATOM 621 C C . THR A 1 81 ? -28.057 -22.877 -20.209 1.00 58.03 81 THR A C 1
ATOM 623 O O . THR A 1 81 ? -27.891 -24.053 -19.905 1.00 58.03 81 THR A O 1
ATOM 626 N N . LYS A 1 82 ? -27.741 -21.898 -19.351 1.00 61.59 82 LYS A N 1
ATOM 627 C CA . LYS A 1 82 ? -28.220 -21.906 -17.949 1.00 61.59 82 LYS A CA 1
ATOM 628 C C . LYS A 1 82 ? -27.916 -20.568 -17.265 1.00 61.59 82 LYS A C 1
ATOM 630 O O . LYS A 1 82 ? -26.747 -20.192 -17.203 1.00 61.59 82 LYS A O 1
ATOM 635 N N . PRO A 1 83 ? -28.914 -19.848 -16.720 1.00 64.94 83 PRO A N 1
ATOM 636 C CA . PRO A 1 83 ? -28.618 -18.747 -15.815 1.00 64.94 83 PRO A CA 1
ATOM 637 C C . PRO A 1 83 ? -27.905 -19.322 -14.579 1.00 64.94 83 PRO A C 1
ATOM 639 O O . PRO A 1 83 ? -28.400 -20.295 -14.000 1.00 64.94 83 PRO A O 1
ATOM 642 N N . PRO A 1 84 ? -26.749 -18.779 -14.158 1.00 60.38 84 PRO A N 1
ATOM 643 C CA . PRO A 1 84 ? -26.191 -19.122 -12.864 1.00 60.38 84 PRO A CA 1
ATOM 644 C C . PRO A 1 84 ? -27.157 -18.596 -11.805 1.00 60.38 84 PRO A C 1
ATOM 646 O O . PRO A 1 84 ? -27.299 -17.387 -11.620 1.00 60.38 84 PRO A O 1
ATOM 649 N N . SER A 1 85 ? -27.853 -19.514 -11.138 1.00 62.91 85 SER A N 1
ATOM 650 C CA . SER A 1 85 ? -28.617 -19.236 -9.930 1.00 62.91 85 SER A CA 1
ATOM 651 C C . SER A 1 85 ? -27.715 -18.454 -8.983 1.00 62.91 85 SER A C 1
ATOM 653 O O . SER A 1 85 ? -26.698 -18.974 -8.521 1.00 62.91 85 SER A O 1
ATOM 655 N N . SER A 1 86 ? -28.038 -17.182 -8.762 1.00 68.12 86 SER A N 1
ATOM 656 C CA . SER A 1 86 ? -27.265 -16.321 -7.880 1.00 68.12 86 SER A CA 1
ATOM 657 C C . SER A 1 86 ? -27.141 -16.994 -6.512 1.00 68.12 86 SER A C 1
ATOM 659 O O . SER A 1 86 ? -28.171 -17.327 -5.919 1.00 68.12 86 SER A O 1
ATOM 661 N N . PRO A 1 87 ? -25.924 -17.206 -5.981 1.00 66.62 87 PRO A N 1
ATOM 662 C CA . PRO A 1 87 ? -25.789 -17.557 -4.583 1.00 66.62 87 PRO A CA 1
ATOM 663 C C . PRO A 1 87 ? -26.330 -16.371 -3.783 1.00 66.62 87 PRO A C 1
ATOM 665 O O . PRO A 1 87 ? -25.758 -15.281 -3.805 1.00 66.62 87 PRO A O 1
ATOM 668 N N . GLN A 1 88 ? -27.476 -16.575 -3.133 1.00 65.44 88 GLN A N 1
ATOM 669 C CA . GLN A 1 88 ? -28.004 -15.693 -2.099 1.00 65.44 88 GLN A CA 1
ATOM 670 C C . GLN A 1 88 ? -26.911 -15.532 -1.037 1.00 65.44 88 GLN A C 1
ATOM 672 O O . GLN A 1 88 ? -26.721 -16.394 -0.182 1.00 65.44 88 GLN A O 1
ATOM 677 N N . LEU A 1 89 ? -26.139 -14.449 -1.134 1.00 63.03 89 LEU A N 1
ATOM 678 C CA . LEU A 1 89 ? -25.256 -13.999 -0.071 1.00 63.03 89 LEU A CA 1
ATOM 679 C C . LEU A 1 89 ? -26.157 -13.550 1.075 1.00 63.03 89 LEU A C 1
ATOM 681 O O . LEU A 1 89 ? -26.638 -12.418 1.099 1.00 63.03 89 LEU A O 1
ATOM 685 N N . SER A 1 90 ? -26.403 -14.458 2.014 1.00 69.56 90 SER A N 1
ATOM 686 C CA . SER A 1 90 ? -26.991 -14.127 3.303 1.00 69.56 90 SER A CA 1
ATOM 687 C C . SER A 1 90 ? -26.071 -13.115 3.982 1.00 69.56 90 SER A C 1
ATOM 689 O O . SER A 1 90 ? -24.993 -13.456 4.469 1.00 69.56 90 SER A O 1
ATOM 691 N N . LEU A 1 91 ? -26.468 -11.845 3.948 1.00 75.12 91 LEU A N 1
ATOM 692 C CA . LEU A 1 91 ? -25.818 -10.798 4.721 1.00 75.12 91 LEU A CA 1
ATOM 693 C C . LEU A 1 91 ? -25.858 -11.217 6.201 1.00 75.12 91 LEU A C 1
ATOM 695 O O . LEU A 1 91 ? -26.936 -11.567 6.690 1.00 75.12 91 LEU A O 1
ATOM 699 N N . PRO A 1 92 ? -24.721 -11.208 6.922 1.00 74.56 92 PRO A N 1
ATOM 700 C CA . PRO A 1 92 ? -24.728 -11.461 8.355 1.00 74.56 92 PRO A CA 1
ATOM 701 C C . PRO A 1 92 ? -25.610 -10.405 9.021 1.00 74.56 92 PRO A C 1
ATOM 703 O O . PRO A 1 92 ? -25.371 -9.204 8.877 1.00 74.56 92 PRO A O 1
ATOM 706 N N . GLN A 1 93 ? -26.659 -10.859 9.709 1.00 80.56 93 GLN A N 1
ATOM 707 C CA . GLN A 1 93 ? -27.511 -9.968 10.481 1.00 80.56 93 GLN A CA 1
ATOM 708 C C . GLN A 1 93 ? -26.657 -9.262 11.544 1.00 80.56 93 GLN A C 1
ATOM 710 O O . GLN A 1 93 ? -25.815 -9.910 12.175 1.00 80.56 93 GLN A O 1
ATOM 715 N N . PRO A 1 94 ? -26.846 -7.948 11.753 1.00 77.50 94 PRO A N 1
ATOM 716 C CA . PRO A 1 94 ? -26.171 -7.246 12.829 1.00 77.50 94 PRO A CA 1
ATOM 717 C C . PRO A 1 94 ? -26.583 -7.885 14.155 1.00 77.50 94 PRO A C 1
ATOM 719 O O . PRO A 1 94 ? -27.770 -8.012 14.459 1.00 77.50 94 PRO A O 1
ATOM 722 N N . SER A 1 95 ? -25.591 -8.316 14.929 1.00 80.06 95 SER A N 1
ATOM 723 C CA . SER A 1 95 ? -25.803 -8.796 16.289 1.00 80.06 95 SER A CA 1
ATOM 724 C C . SER A 1 95 ? -26.551 -7.729 17.097 1.00 80.06 95 SER A C 1
ATOM 726 O O . SER A 1 95 ? -26.204 -6.547 16.978 1.00 80.06 95 SER A O 1
ATOM 728 N N . PRO A 1 96 ? -27.548 -8.116 17.913 1.00 82.50 96 PRO A N 1
ATOM 729 C CA . PRO A 1 96 ? -28.273 -7.176 18.756 1.00 82.50 96 PRO A CA 1
ATOM 730 C C . PRO A 1 96 ? -27.295 -6.408 19.659 1.00 82.50 96 PRO A C 1
ATOM 732 O O . PRO A 1 96 ? -26.257 -6.961 20.046 1.00 82.50 96 PRO A O 1
ATOM 735 N N . PRO A 1 97 ? -27.594 -5.137 19.982 1.00 78.94 97 PRO A N 1
ATOM 736 C CA . PRO A 1 97 ? -26.762 -4.348 20.876 1.00 78.94 97 PRO A CA 1
ATOM 737 C C . PRO A 1 97 ? -26.618 -5.094 22.203 1.00 78.94 97 PRO A C 1
ATOM 739 O O . PRO A 1 97 ? -27.606 -5.411 22.864 1.00 78.94 97 PRO A O 1
ATOM 742 N N . GLN A 1 98 ? -25.374 -5.412 22.561 1.00 79.81 98 GLN A N 1
ATOM 743 C CA . GLN A 1 98 ? -25.069 -6.000 23.858 1.00 79.81 98 GLN A CA 1
ATOM 744 C C . GLN A 1 98 ? -25.502 -5.014 24.952 1.00 79.81 98 GLN A C 1
ATOM 746 O O . GLN A 1 98 ? -25.288 -3.806 24.788 1.00 79.81 98 GLN A O 1
ATOM 751 N N . PRO A 1 99 ? -26.103 -5.490 26.057 1.00 77.50 99 PRO A N 1
ATOM 752 C CA . PRO A 1 99 ? -26.433 -4.627 27.178 1.00 77.50 99 PRO A CA 1
ATOM 753 C C . PRO A 1 99 ? -25.150 -3.964 27.678 1.00 77.50 99 PRO A C 1
ATOM 755 O O . PRO A 1 99 ? -24.141 -4.621 27.937 1.00 77.50 99 PRO A O 1
ATOM 758 N N . TYR A 1 100 ? -25.189 -2.638 27.755 1.00 77.12 100 TYR A N 1
ATOM 759 C CA . TYR A 1 100 ? -24.075 -1.817 28.198 1.00 77.12 100 TYR A CA 1
ATOM 760 C C . TYR A 1 100 ? -23.724 -2.192 29.640 1.00 77.12 100 TYR A C 1
ATOM 762 O O . TYR A 1 100 ? -24.440 -1.838 30.578 1.00 77.12 100 TYR A O 1
ATOM 770 N N . VAL A 1 101 ? -22.629 -2.930 29.822 1.00 78.50 101 VAL A N 1
ATOM 771 C CA . VAL A 1 101 ? -22.060 -3.161 31.147 1.00 78.50 101 VAL A CA 1
ATOM 772 C C . VAL A 1 101 ? -21.486 -1.837 31.632 1.00 78.50 101 VAL A C 1
ATOM 774 O O . VAL A 1 101 ? -20.476 -1.338 31.137 1.00 78.50 101 VAL A O 1
ATOM 777 N N . LYS A 1 102 ? -22.189 -1.219 32.579 1.00 79.00 102 LYS A N 1
ATOM 778 C CA . LYS A 1 102 ? -21.730 -0.029 33.282 1.00 79.00 102 LYS A CA 1
ATOM 779 C C . LYS A 1 102 ? -20.485 -0.429 34.076 1.00 79.00 102 LYS A C 1
ATOM 781 O O . LYS A 1 102 ? -20.604 -1.062 35.118 1.00 79.00 102 LYS A O 1
ATOM 786 N N . LEU A 1 103 ? -19.297 -0.125 33.548 1.00 75.19 103 LEU A N 1
ATOM 787 C CA . LEU A 1 103 ? -18.057 -0.265 34.305 1.00 75.19 103 LEU A CA 1
ATOM 788 C C . LEU A 1 103 ? -18.114 0.714 35.475 1.00 75.19 103 LEU A C 1
ATOM 790 O O . LEU A 1 103 ? -17.999 1.928 35.302 1.00 75.19 103 LEU A O 1
ATOM 794 N N . GLU A 1 104 ? -18.338 0.168 36.661 1.00 81.75 104 GLU A N 1
ATOM 795 C CA . GLU A 1 104 ? -18.261 0.899 37.911 1.00 81.75 104 GLU A CA 1
ATOM 796 C C . GLU A 1 104 ? -16.779 1.131 38.218 1.00 81.75 104 GLU A C 1
ATOM 798 O O . GLU A 1 104 ? -16.044 0.223 38.606 1.00 81.75 104 GLU A O 1
ATOM 803 N N . ILE A 1 105 ? -16.308 2.342 37.919 1.00 81.75 105 ILE A N 1
ATOM 804 C CA . ILE A 1 105 ? -14.931 2.755 38.178 1.00 81.75 105 ILE A CA 1
ATOM 805 C C . ILE A 1 105 ? -14.781 2.879 39.693 1.00 81.75 105 ILE A C 1
ATOM 807 O O . ILE A 1 105 ? -15.365 3.764 40.315 1.00 81.75 105 ILE A O 1
ATOM 811 N N . GLN A 1 106 ? -14.007 1.970 40.278 1.00 83.00 106 GLN A N 1
ATOM 812 C CA . GLN A 1 106 ? -13.684 1.992 41.696 1.00 83.00 106 GLN A CA 1
ATOM 813 C C . GLN A 1 106 ? -12.769 3.202 41.975 1.00 83.00 106 GLN A C 1
ATOM 815 O O . GLN A 1 106 ? -11.781 3.387 41.255 1.00 83.00 106 GLN A O 1
ATOM 820 N N . PRO A 1 107 ? -13.091 4.062 42.957 1.00 86.88 107 PRO A N 1
ATOM 821 C CA . PRO A 1 107 ? -12.274 5.228 43.258 1.00 86.88 107 PRO A CA 1
ATOM 822 C C . PRO A 1 107 ? -10.898 4.809 43.803 1.00 86.88 107 PRO A C 1
ATOM 824 O O . PRO A 1 107 ? -10.781 3.767 44.453 1.00 86.88 107 PRO A O 1
ATOM 827 N N . PRO A 1 108 ? -9.849 5.612 43.551 1.00 82.25 108 PRO A N 1
ATOM 828 C CA . PRO A 1 108 ? -8.512 5.331 44.054 1.00 82.25 108 PRO A CA 1
ATOM 829 C C . PRO A 1 108 ? -8.488 5.377 45.586 1.00 82.25 108 PRO A C 1
ATOM 831 O O . PRO A 1 108 ? -9.109 6.242 46.206 1.00 82.25 108 PRO A O 1
ATOM 834 N N . LEU A 1 109 ? -7.756 4.439 46.188 1.00 83.00 109 LEU A N 1
ATOM 835 C CA . LEU A 1 109 ? -7.533 4.400 47.632 1.00 83.00 109 LEU A CA 1
ATOM 836 C C . LEU A 1 109 ? -6.718 5.625 48.088 1.00 83.00 109 LEU A C 1
ATOM 838 O O . LEU A 1 109 ? -5.832 6.073 47.353 1.00 83.00 109 LEU A O 1
ATOM 842 N N . PRO A 1 110 ? -6.990 6.163 49.290 1.00 82.81 110 PRO A N 1
ATOM 843 C CA . PRO A 1 110 ? -6.207 7.258 49.849 1.00 82.81 110 PRO A CA 1
ATOM 844 C C . PRO A 1 110 ? -4.777 6.803 50.204 1.00 82.81 110 PRO A C 1
ATOM 846 O O . P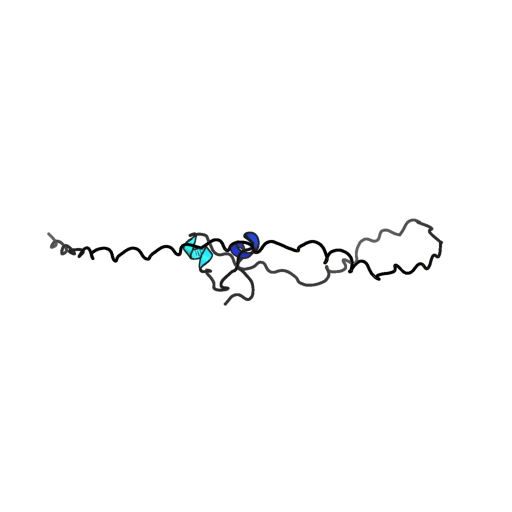RO A 1 110 ? -4.573 5.633 50.540 1.00 82.81 110 PRO A O 1
ATOM 849 N N . PRO A 1 111 ? -3.784 7.710 50.139 1.00 78.75 111 PRO A N 1
ATOM 850 C CA . PRO A 1 111 ? -2.422 7.426 50.587 1.00 78.75 111 PRO A CA 1
ATOM 851 C C . PRO A 1 111 ? -2.353 7.242 52.114 1.00 78.75 111 PRO A C 1
ATOM 853 O O . PRO A 1 111 ? -3.136 7.853 52.843 1.00 78.75 111 PRO A O 1
ATOM 856 N N . LEU A 1 112 ? -1.421 6.381 52.553 1.00 82.00 112 LEU A N 1
ATOM 857 C CA . LEU A 1 112 ? -1.124 6.050 53.957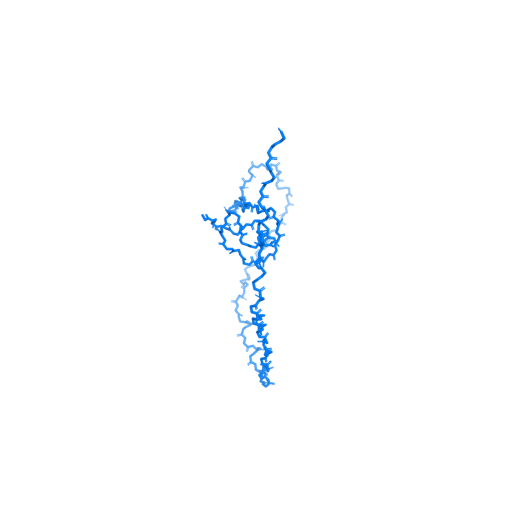 1.00 82.00 112 LEU A CA 1
ATOM 858 C C . LEU A 1 112 ? -0.413 7.186 54.700 1.00 82.00 112 LEU A C 1
ATOM 860 O O . LEU A 1 112 ? 0.441 7.850 54.067 1.00 82.00 112 LEU A O 1
#